Protein AF-A0A561UYY8-F1 (afdb_monomer_lite)

pLDDT: mean 93.19, std 6.14, range [57.53, 98.25]

Radius of gyration: 16.72 Å; chains: 1; bounding box: 38×34×45 Å

Structure (mmCIF, N/CA/C/O backbone):
data_AF-A0A561UYY8-F1
#
_entry.id   AF-A0A561UYY8-F1
#
loop_
_atom_site.group_PDB
_atom_site.id
_atom_site.type_symbol
_atom_site.label_atom_id
_atom_site.label_alt_id
_atom_site.label_comp_id
_atom_site.label_asym_id
_atom_site.label_entity_id
_atom_site.label_seq_id
_atom_site.pdbx_PDB_ins_code
_atom_site.Cartn_x
_atom_site.Cartn_y
_atom_site.Cartn_z
_atom_site.occupancy
_atom_site.B_iso_or_equiv
_atom_site.auth_seq_id
_atom_site.auth_comp_id
_atom_site.auth_asym_id
_atom_site.auth_atom_id
_atom_site.pdbx_PDB_model_num
ATOM 1 N N . MET A 1 1 ? 11.532 -4.549 -14.000 1.00 90.94 1 MET A N 1
ATOM 2 C CA . MET A 1 1 ? 10.609 -3.867 -13.056 1.00 90.94 1 MET A CA 1
ATOM 3 C C . MET A 1 1 ? 10.954 -4.341 -11.653 1.00 90.94 1 MET A C 1
ATOM 5 O O . MET A 1 1 ? 11.489 -5.433 -11.537 1.00 90.94 1 MET A O 1
ATOM 9 N N . PHE A 1 2 ? 10.707 -3.549 -10.613 1.00 95.38 2 PHE A N 1
ATOM 10 C CA . PHE A 1 2 ? 10.975 -3.946 -9.227 1.00 95.38 2 PHE A CA 1
ATOM 11 C C . PHE A 1 2 ? 9.973 -3.307 -8.261 1.00 95.38 2 PHE A C 1
ATOM 13 O O . PHE A 1 2 ? 9.469 -2.215 -8.525 1.00 95.38 2 PHE A O 1
ATOM 20 N N . TRP A 1 3 ? 9.697 -3.962 -7.132 1.00 97.31 3 TRP A N 1
ATOM 21 C CA . TRP A 1 3 ? 8.885 -3.376 -6.062 1.00 97.31 3 TRP A CA 1
ATOM 22 C C . TRP A 1 3 ? 9.676 -2.313 -5.304 1.00 97.31 3 TRP A C 1
ATOM 24 O O . TRP A 1 3 ? 10.812 -2.551 -4.890 1.00 97.31 3 TRP A O 1
ATOM 34 N N . LYS A 1 4 ? 9.068 -1.146 -5.089 1.00 97.75 4 LYS A N 1
ATOM 35 C CA . LYS A 1 4 ? 9.615 -0.131 -4.190 1.00 97.75 4 LYS A CA 1
ATOM 36 C C . LYS A 1 4 ? 9.348 -0.543 -2.739 1.00 97.75 4 LYS A C 1
ATOM 38 O O . LYS A 1 4 ? 8.287 -1.101 -2.457 1.00 97.75 4 LYS A O 1
ATOM 43 N N . PRO A 1 5 ? 10.253 -0.227 -1.799 1.00 97.06 5 PRO A N 1
ATOM 44 C CA . PRO A 1 5 ? 10.124 -0.585 -0.386 1.00 97.06 5 PRO A CA 1
ATOM 45 C C . PRO A 1 5 ? 9.107 0.296 0.367 1.00 97.06 5 PRO A C 1
ATOM 47 O O . PRO A 1 5 ? 9.291 0.603 1.542 1.00 97.06 5 PRO A O 1
ATOM 50 N N . THR A 1 6 ? 8.036 0.719 -0.304 1.00 97.25 6 THR A N 1
ATOM 51 C CA . THR A 1 6 ? 7.011 1.617 0.225 1.00 97.25 6 THR A CA 1
ATOM 52 C C . THR A 1 6 ? 5.642 1.058 -0.111 1.00 97.25 6 THR A C 1
ATOM 54 O O . THR A 1 6 ? 5.382 0.660 -1.250 1.00 97.25 6 THR A O 1
ATOM 57 N N . ILE A 1 7 ? 4.746 1.078 0.869 1.00 97.12 7 ILE A N 1
ATOM 58 C CA . ILE A 1 7 ? 3.340 0.728 0.681 1.00 97.12 7 ILE A CA 1
ATOM 59 C C . ILE A 1 7 ? 2.457 1.817 1.275 1.00 97.12 7 ILE A C 1
ATOM 61 O O . ILE A 1 7 ? 2.845 2.523 2.209 1.00 97.12 7 ILE A O 1
ATOM 65 N N . GLN A 1 8 ? 1.247 1.928 0.748 1.00 96.69 8 GLN A N 1
ATOM 66 C CA . GLN A 1 8 ? 0.180 2.681 1.386 1.00 96.69 8 GLN A CA 1
ATOM 67 C C . GLN A 1 8 ? -0.959 1.722 1.686 1.00 96.69 8 GLN A C 1
ATOM 69 O O . GLN A 1 8 ? -1.348 0.944 0.821 1.00 96.69 8 GLN A O 1
ATOM 74 N N . LEU A 1 9 ? -1.510 1.778 2.888 1.00 94.81 9 LEU A N 1
ATOM 75 C CA . LEU A 1 9 ? -2.726 1.047 3.222 1.00 94.81 9 LEU A CA 1
ATOM 76 C C . LEU A 1 9 ? -3.654 1.924 4.035 1.00 94.81 9 LEU A C 1
ATOM 78 O O . LEU A 1 9 ? -3.216 2.864 4.703 1.00 94.81 9 LEU A O 1
ATOM 82 N N . ASN A 1 10 ? -4.947 1.633 3.966 1.00 93.38 10 ASN A N 1
ATOM 83 C CA . ASN A 1 10 ? -5.872 2.281 4.870 1.00 93.38 10 ASN A CA 1
ATOM 84 C C . ASN A 1 10 ? -5.835 1.567 6.225 1.00 93.38 10 ASN A C 1
ATOM 86 O O . ASN A 1 10 ? -6.049 0.363 6.299 1.00 93.38 10 ASN A O 1
ATOM 90 N N . LEU A 1 11 ? -5.570 2.311 7.290 1.00 93.81 11 LEU A N 1
ATOM 91 C CA . LEU A 1 11 ? -5.692 1.822 8.659 1.00 93.81 11 LEU A CA 1
ATOM 92 C C . LEU A 1 11 ? -6.489 2.837 9.457 1.00 93.81 11 LEU A C 1
ATOM 94 O O . LEU A 1 11 ? -6.307 4.050 9.306 1.00 93.81 11 LEU A O 1
ATOM 98 N N . ASP A 1 12 ? -7.358 2.329 10.314 1.00 94.00 12 ASP A N 1
ATOM 99 C CA . ASP A 1 12 ? -8.058 3.148 11.285 1.00 94.00 12 ASP A CA 1
ATOM 100 C C . ASP A 1 12 ? -7.059 3.593 12.343 1.00 94.00 12 ASP A C 1
ATOM 102 O O . ASP A 1 12 ? -6.340 2.791 12.939 1.00 94.00 12 ASP A O 1
ATOM 106 N N . CYS A 1 13 ? -6.951 4.904 12.521 1.00 92.31 13 CYS A N 1
ATOM 107 C CA . CYS A 1 13 ? -5.858 5.474 13.276 1.00 92.31 13 CYS A CA 1
ATOM 108 C C . CYS A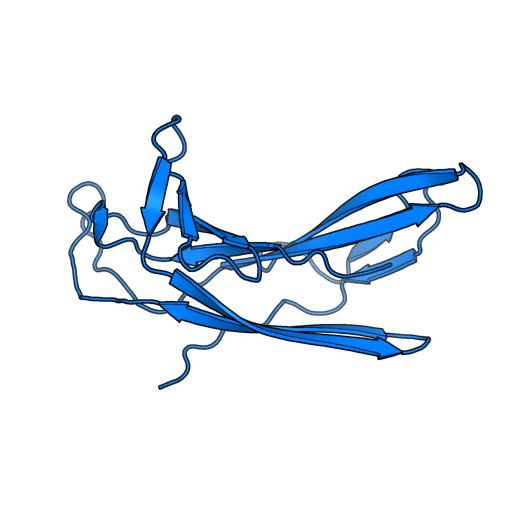 1 13 ? -6.333 5.921 14.651 1.00 92.31 13 CYS A C 1
ATOM 110 O O . CYS A 1 13 ? -6.992 6.953 14.767 1.00 92.31 13 CYS A O 1
ATOM 112 N N . PHE A 1 14 ? -5.937 5.178 15.683 1.00 91.56 14 PHE A N 1
ATOM 113 C CA . PHE A 1 14 ? -6.257 5.504 17.072 1.00 91.56 14 PHE A CA 1
ATOM 114 C C . PHE A 1 14 ? -5.674 6.852 17.517 1.00 91.56 14 PHE A C 1
ATOM 116 O O . PHE A 1 14 ? -6.328 7.592 18.233 1.00 91.56 14 PHE A O 1
ATOM 123 N N . VAL A 1 15 ? -4.484 7.228 17.033 1.00 91.38 15 VAL A N 1
ATOM 124 C CA . VAL A 1 15 ? -3.816 8.484 17.434 1.00 91.38 15 VAL A CA 1
ATOM 125 C C . VAL A 1 15 ? -4.645 9.726 17.091 1.00 91.38 15 VAL A C 1
ATOM 127 O O . VAL A 1 15 ? -4.637 10.688 17.850 1.00 91.38 15 VAL A O 1
ATOM 130 N N . CYS A 1 16 ? -5.357 9.719 15.959 1.00 91.69 16 CYS A N 1
ATOM 131 C CA . CYS A 1 16 ? -6.262 10.814 15.596 1.00 91.69 16 CYS A CA 1
ATOM 132 C C . CYS A 1 16 ? -7.745 10.445 15.714 1.00 91.69 16 CYS A C 1
ATOM 134 O O . CYS A 1 16 ? -8.580 11.261 15.330 1.00 91.69 16 CYS A O 1
ATOM 136 N N . GLU A 1 17 ? -8.050 9.236 16.195 1.00 92.88 17 GLU A N 1
ATOM 137 C CA . GLU A 1 17 ? -9.391 8.649 16.329 1.00 92.88 17 GLU A CA 1
ATOM 138 C C . GLU A 1 17 ? -10.243 8.757 15.053 1.00 92.88 17 GLU A C 1
ATOM 140 O O . GLU A 1 17 ? -11.396 9.203 15.056 1.00 92.88 17 GLU A O 1
ATOM 145 N N . ARG A 1 18 ? -9.663 8.374 13.907 1.00 92.50 18 ARG A N 1
ATOM 146 C CA . ARG A 1 18 ? -10.324 8.481 12.593 1.00 92.50 18 ARG A CA 1
ATOM 147 C C . ARG A 1 18 ? -10.215 7.206 11.784 1.00 92.50 18 ARG A C 1
ATOM 149 O O . ARG A 1 18 ? -9.126 6.646 11.648 1.00 92.50 18 ARG A O 1
ATOM 156 N N . VAL A 1 19 ? -11.328 6.820 11.165 1.00 93.12 19 VAL A N 1
ATOM 157 C CA . VAL A 1 19 ? -11.386 5.640 10.293 1.00 93.12 19 VAL A CA 1
ATOM 158 C C . VAL A 1 19 ? -10.988 5.962 8.850 1.00 93.12 19 VAL A C 1
ATOM 160 O O . VAL A 1 19 ? -11.161 7.086 8.361 1.00 93.12 19 VAL A O 1
ATOM 163 N N . GLY A 1 20 ? -10.477 4.962 8.134 1.00 90.56 20 GLY A N 1
ATOM 164 C CA . GLY A 1 20 ? -10.124 5.041 6.718 1.00 90.56 20 GLY A CA 1
ATOM 165 C C . GLY A 1 20 ? -8.971 6.001 6.421 1.00 90.56 20 GLY A C 1
ATOM 166 O O . GLY A 1 20 ? -8.995 6.685 5.395 1.00 90.56 20 GLY A O 1
ATOM 167 N N . ARG A 1 21 ? -7.981 6.106 7.315 1.00 92.12 21 ARG A N 1
ATOM 168 C CA . ARG A 1 21 ? -6.797 6.947 7.090 1.00 92.12 21 ARG A CA 1
ATOM 169 C C . ARG A 1 21 ? -5.790 6.238 6.204 1.00 92.12 21 ARG A C 1
ATOM 171 O O . ARG A 1 21 ? -5.518 5.059 6.392 1.00 92.12 21 ARG A O 1
ATOM 178 N N . THR A 1 22 ? -5.202 6.966 5.260 1.00 94.31 22 THR A N 1
ATOM 179 C CA . THR A 1 22 ? -4.073 6.449 4.480 1.00 94.31 22 THR A CA 1
ATOM 180 C C . THR A 1 22 ? -2.818 6.506 5.334 1.00 94.31 22 THR A C 1
ATOM 182 O O . THR A 1 22 ? -2.432 7.578 5.793 1.00 94.31 22 THR A O 1
ATOM 185 N N . ASN A 1 23 ? -2.182 5.360 5.529 1.00 95.69 23 ASN A N 1
ATOM 186 C CA . ASN A 1 23 ? -0.901 5.249 6.200 1.00 95.69 23 ASN A CA 1
ATOM 187 C C . ASN A 1 23 ? 0.152 4.908 5.151 1.00 95.69 23 ASN A C 1
ATOM 189 O O . ASN A 1 23 ? -0.002 3.933 4.416 1.00 95.69 23 ASN A O 1
ATOM 193 N N . ALA A 1 24 ? 1.196 5.728 5.069 1.00 96.88 24 ALA A N 1
ATOM 194 C CA . ALA A 1 24 ? 2.373 5.463 4.255 1.00 96.88 24 ALA A CA 1
ATOM 195 C C . ALA A 1 24 ? 3.437 4.788 5.124 1.00 96.88 24 ALA A C 1
ATOM 197 O O . ALA A 1 24 ? 3.766 5.289 6.202 1.00 96.88 24 ALA A O 1
ATOM 198 N N . LEU A 1 25 ? 3.938 3.643 4.666 1.00 97.88 25 LEU A N 1
ATOM 199 C CA . LEU A 1 25 ? 4.949 2.854 5.358 1.00 97.88 25 LEU A CA 1
ATOM 200 C C . LEU A 1 25 ? 6.151 2.664 4.444 1.00 97.88 25 LEU A C 1
ATOM 202 O O . LEU A 1 25 ? 5.994 2.406 3.250 1.00 97.88 25 LEU A O 1
ATOM 206 N N . GLU A 1 26 ? 7.338 2.727 5.032 1.00 98.12 26 GLU A N 1
ATOM 207 C CA . GLU A 1 26 ? 8.611 2.495 4.361 1.00 98.12 26 GLU A CA 1
ATOM 208 C C . GLU A 1 26 ? 9.359 1.358 5.062 1.00 98.12 26 GLU A C 1
ATOM 210 O O . GLU A 1 26 ? 9.343 1.244 6.290 1.00 98.12 26 GLU A O 1
ATOM 215 N N . ARG A 1 27 ? 9.987 0.471 4.287 1.00 97.56 27 ARG A N 1
ATOM 216 C CA . ARG A 1 27 ? 10.733 -0.669 4.827 1.00 97.56 27 ARG A CA 1
ATOM 217 C C . ARG A 1 27 ? 11.906 -0.159 5.662 1.00 97.56 27 ARG A C 1
ATOM 219 O O . ARG A 1 27 ? 12.728 0.603 5.170 1.00 97.56 27 ARG A O 1
ATOM 226 N N . GLY A 1 28 ? 12.008 -0.641 6.898 1.00 97.12 28 GLY A N 1
ATOM 227 C CA . GLY A 1 28 ? 13.046 -0.227 7.846 1.00 97.12 28 GLY A CA 1
ATOM 228 C C . GLY A 1 28 ? 12.666 0.983 8.703 1.00 97.12 28 GLY A C 1
ATOM 229 O O . GLY A 1 28 ? 13.382 1.288 9.650 1.00 97.12 28 GLY A O 1
ATOM 230 N N . ALA A 1 29 ? 11.535 1.642 8.433 1.00 97.44 29 ALA A N 1
ATOM 231 C CA . ALA A 1 29 ? 10.986 2.632 9.350 1.00 97.44 29 ALA A CA 1
ATOM 232 C C . ALA A 1 29 ? 10.226 1.944 10.497 1.00 97.44 29 ALA A C 1
ATOM 234 O O . ALA A 1 29 ? 9.407 1.054 10.270 1.00 97.44 29 ALA A O 1
ATOM 235 N N . GLU A 1 30 ? 10.435 2.412 11.729 1.00 96.38 30 GLU A N 1
ATOM 236 C CA . GLU A 1 30 ? 9.745 1.896 12.928 1.00 96.38 30 GLU A CA 1
ATOM 237 C C . GLU A 1 30 ? 8.306 2.416 13.087 1.00 96.38 30 GLU A C 1
ATOM 239 O O . GLU A 1 30 ? 7.595 2.037 14.015 1.00 96.38 30 GLU A O 1
ATOM 244 N N . ARG A 1 31 ? 7.871 3.325 12.209 1.00 96.19 31 ARG A N 1
ATOM 245 C CA . ARG A 1 31 ? 6.567 3.990 12.285 1.00 96.19 31 ARG A CA 1
ATOM 246 C C . ARG A 1 31 ? 6.068 4.407 10.910 1.00 96.19 31 ARG A C 1
ATOM 248 O O . ARG A 1 31 ? 6.859 4.728 10.023 1.00 96.19 31 ARG A O 1
ATOM 255 N N . ALA A 1 32 ? 4.753 4.477 10.775 1.00 96.81 32 ALA A N 1
ATOM 256 C CA . ALA A 1 32 ? 4.069 4.938 9.582 1.00 96.81 32 ALA A CA 1
ATOM 257 C C . ALA A 1 32 ? 3.784 6.437 9.671 1.00 96.81 32 ALA A C 1
ATOM 259 O O . ALA A 1 32 ? 3.779 7.025 10.757 1.00 96.81 32 ALA A O 1
ATOM 260 N N . ILE A 1 33 ? 3.470 7.043 8.528 1.00 96.31 33 ILE A N 1
ATOM 261 C CA . ILE A 1 33 ? 2.906 8.392 8.458 1.00 96.31 33 ILE A CA 1
ATOM 262 C C . ILE A 1 33 ? 1.421 8.268 8.131 1.00 96.31 33 ILE A C 1
ATOM 264 O O . ILE A 1 33 ? 1.053 7.839 7.035 1.00 96.31 33 ILE A O 1
ATOM 268 N N . CYS A 1 34 ? 0.568 8.667 9.071 1.00 94.94 34 CYS A N 1
ATOM 269 C CA . CYS A 1 34 ? -0.865 8.806 8.851 1.00 94.94 34 CYS A CA 1
ATOM 270 C C . CYS A 1 34 ? -1.143 10.137 8.143 1.00 94.94 34 CYS A C 1
ATOM 272 O O . CYS A 1 34 ? -0.742 11.202 8.617 1.00 94.94 34 CYS A O 1
ATOM 274 N N . TRP A 1 35 ? -1.845 10.077 7.013 1.00 88.06 35 TRP A N 1
ATOM 275 C CA . TRP A 1 35 ? -2.257 11.241 6.236 1.00 88.06 35 TRP A CA 1
ATOM 276 C C . TRP A 1 35 ? -3.724 11.579 6.484 1.00 88.06 35 TRP A C 1
ATOM 278 O O . TRP A 1 35 ? -4.623 10.767 6.239 1.00 88.06 35 TRP A O 1
ATOM 288 N N . SER A 1 36 ? -3.986 12.825 6.889 1.00 71.19 36 SER A N 1
ATOM 289 C CA . SER A 1 36 ? -5.343 13.330 7.099 1.00 71.19 36 SER A CA 1
ATOM 290 C C . SER A 1 36 ? -5.879 14.203 5.947 1.00 71.19 36 SER A C 1
ATOM 292 O O . SER A 1 36 ? -6.835 14.948 6.121 1.00 71.19 36 SER A O 1
ATOM 294 N N . GLY A 1 37 ? -5.320 14.114 4.738 1.00 62.19 37 GLY A N 1
ATOM 295 C CA . GLY A 1 37 ? -5.856 14.770 3.532 1.00 62.19 37 GLY A CA 1
ATOM 296 C C . GLY A 1 37 ? -5.789 16.308 3.490 1.00 62.19 37 GLY A C 1
ATOM 297 O O . GLY A 1 37 ? -6.137 16.875 2.459 1.00 62.19 37 GLY A O 1
ATOM 298 N N . ARG A 1 38 ? -5.347 16.999 4.554 1.00 57.53 38 ARG A N 1
ATOM 299 C CA . ARG A 1 38 ? -5.226 18.475 4.601 1.00 57.53 38 ARG A CA 1
ATOM 300 C C . ARG A 1 38 ? -3.914 18.977 5.230 1.00 57.53 38 ARG A C 1
ATOM 302 O O . ARG A 1 38 ? -3.928 19.943 5.975 1.00 57.53 38 ARG A O 1
ATOM 309 N N . ASN A 1 39 ? -2.784 18.343 4.917 1.00 61.75 39 ASN A N 1
ATOM 310 C CA . ASN A 1 39 ? -1.428 18.667 5.416 1.00 61.75 39 ASN A CA 1
ATOM 311 C C . ASN A 1 39 ? -1.133 18.341 6.887 1.00 61.75 39 ASN A C 1
ATOM 313 O O . ASN A 1 39 ? 0.022 18.410 7.294 1.00 61.75 39 ASN A O 1
ATOM 317 N N . GLU A 1 40 ? -2.116 17.920 7.674 1.00 73.81 40 GLU A N 1
ATOM 318 C CA . GLU A 1 40 ? -1.843 17.323 8.979 1.00 73.81 40 GLU A CA 1
ATOM 319 C C . GLU A 1 40 ? -1.343 15.884 8.780 1.00 73.81 40 GLU A C 1
ATOM 321 O O . GLU A 1 40 ? -2.057 14.997 8.295 1.00 73.81 40 GLU A O 1
ATOM 326 N N . GLN A 1 41 ? -0.081 15.678 9.138 1.00 89.06 41 GLN A N 1
ATOM 327 C CA . GLN A 1 41 ? 0.565 14.377 9.199 1.00 89.06 41 GLN A CA 1
ATOM 328 C C . GLN A 1 41 ? 0.994 14.126 10.633 1.00 89.06 41 GLN A C 1
ATOM 330 O O . GLN A 1 41 ? 1.464 15.030 11.324 1.00 89.06 41 GLN A O 1
ATOM 335 N N . HIS A 1 42 ? 0.856 12.887 11.073 1.00 92.81 42 HIS A N 1
ATOM 336 C CA . HIS A 1 42 ? 1.417 12.460 12.340 1.00 92.81 42 HIS A CA 1
ATOM 337 C C . HIS A 1 42 ? 1.897 11.019 12.222 1.00 92.81 42 HIS A C 1
ATOM 339 O O . HIS A 1 42 ? 1.494 10.270 11.325 1.00 92.81 42 HIS A O 1
ATOM 345 N N . PHE A 1 43 ? 2.769 10.624 13.140 1.00 95.31 43 PHE A N 1
ATOM 346 C CA . PHE A 1 43 ? 3.220 9.246 13.194 1.00 95.31 43 PHE A CA 1
ATOM 347 C C . PHE A 1 43 ? 2.100 8.328 13.683 1.00 95.31 43 PHE A C 1
ATOM 349 O O . PHE A 1 43 ? 1.314 8.696 14.559 1.00 95.31 43 PHE A O 1
ATOM 356 N N . ALA A 1 44 ? 2.042 7.133 13.107 1.00 94.56 44 ALA A N 1
ATOM 357 C CA . ALA A 1 44 ? 1.182 6.048 13.547 1.00 94.56 44 ALA A CA 1
ATOM 358 C C . ALA A 1 44 ? 2.035 4.818 13.873 1.00 94.56 44 ALA A C 1
ATOM 360 O O . ALA A 1 44 ? 3.057 4.564 13.228 1.00 94.56 44 ALA A O 1
ATOM 361 N N . ALA A 1 45 ? 1.608 4.066 14.887 1.00 94.94 45 ALA A N 1
ATOM 362 C CA . ALA A 1 45 ? 2.272 2.853 15.352 1.00 94.94 45 ALA A CA 1
ATOM 363 C C . ALA A 1 45 ? 1.989 1.683 14.397 1.00 94.94 45 ALA A C 1
ATOM 365 O O . ALA A 1 45 ? 1.227 0.775 14.716 1.00 94.94 45 ALA A O 1
ATOM 366 N N . ALA A 1 46 ? 2.568 1.751 13.201 1.00 96.19 46 ALA A N 1
ATOM 367 C CA . ALA A 1 46 ? 2.534 0.708 12.188 1.00 96.19 46 ALA A CA 1
ATOM 368 C C . ALA A 1 46 ? 3.882 0.657 11.462 1.00 96.19 46 ALA A C 1
ATOM 370 O O . ALA A 1 46 ? 4.491 1.698 11.222 1.00 96.19 46 ALA A O 1
ATOM 371 N N . ARG A 1 47 ? 4.350 -0.532 11.092 1.00 97.75 47 ARG A N 1
ATOM 372 C CA . ARG A 1 47 ? 5.624 -0.733 10.393 1.00 97.75 47 ARG A CA 1
ATOM 373 C C . ARG A 1 47 ? 5.584 -1.966 9.503 1.00 97.75 47 ARG A C 1
ATOM 375 O O . ARG A 1 47 ? 4.789 -2.880 9.712 1.00 97.75 47 ARG A O 1
ATOM 382 N N . ILE A 1 48 ? 6.468 -2.009 8.511 1.00 98.25 48 ILE A N 1
ATOM 383 C CA . ILE A 1 48 ? 6.657 -3.204 7.685 1.00 98.25 48 ILE A CA 1
ATOM 384 C C . ILE A 1 48 ? 7.524 -4.190 8.473 1.00 98.25 48 ILE A C 1
ATOM 386 O O . ILE A 1 48 ? 8.724 -3.974 8.621 1.00 98.25 48 ILE A O 1
ATOM 390 N N . ALA A 1 49 ? 6.921 -5.274 8.958 1.00 97.69 49 ALA A N 1
ATOM 391 C CA . ALA A 1 49 ? 7.611 -6.340 9.683 1.00 97.69 49 ALA A CA 1
ATOM 392 C C . ALA A 1 49 ? 8.282 -7.351 8.741 1.00 97.69 49 ALA A C 1
ATOM 394 O O . ALA A 1 49 ? 9.325 -7.911 9.068 1.00 97.69 49 ALA A O 1
ATOM 395 N N . ALA A 1 50 ? 7.707 -7.571 7.554 1.00 97.69 50 ALA A N 1
ATOM 396 C CA . ALA A 1 50 ? 8.314 -8.394 6.510 1.00 97.69 50 ALA A CA 1
ATOM 397 C C . ALA A 1 50 ? 8.013 -7.835 5.115 1.00 97.69 50 ALA A C 1
ATOM 399 O O . ALA A 1 50 ? 6.922 -7.319 4.851 1.00 97.69 50 ALA A O 1
ATOM 400 N N . PHE A 1 51 ? 8.985 -7.959 4.213 1.00 97.69 51 PHE A N 1
ATOM 401 C CA . PHE A 1 51 ? 8.893 -7.510 2.827 1.00 97.69 51 PHE A CA 1
ATOM 402 C C . PHE A 1 51 ? 9.616 -8.515 1.931 1.00 97.69 51 PHE A C 1
ATOM 404 O O . PHE A 1 51 ? 10.843 -8.496 1.835 1.00 97.69 51 PHE A O 1
ATOM 411 N N . ASP A 1 52 ? 8.842 -9.410 1.330 1.00 97.69 52 ASP A N 1
ATOM 412 C CA . ASP A 1 52 ? 9.322 -10.546 0.554 1.00 97.69 52 ASP A CA 1
ATOM 413 C C . ASP A 1 52 ? 8.967 -10.366 -0.924 1.00 97.69 52 ASP A C 1
ATOM 415 O O . ASP A 1 52 ? 7.801 -10.176 -1.281 1.00 97.69 52 ASP A O 1
ATOM 419 N N . VAL A 1 53 ? 9.989 -10.382 -1.777 1.00 97.25 53 VAL A N 1
ATOM 420 C CA . VAL A 1 53 ? 9.861 -10.153 -3.218 1.00 97.25 53 VAL A CA 1
ATOM 421 C C . VAL A 1 53 ? 10.262 -11.417 -3.952 1.00 97.25 53 VAL A C 1
ATOM 423 O O . VAL A 1 53 ? 11.379 -11.904 -3.805 1.00 97.25 53 VAL A O 1
ATOM 426 N N . THR A 1 54 ? 9.369 -11.899 -4.808 1.00 96.19 54 THR A N 1
ATOM 427 C CA . THR A 1 54 ? 9.658 -12.982 -5.747 1.00 96.19 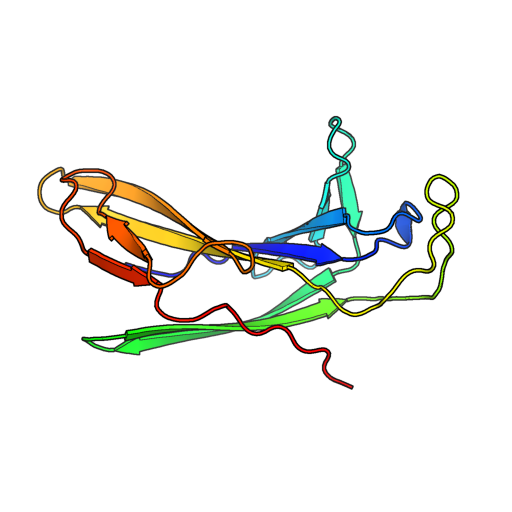54 THR A CA 1
ATOM 428 C C . THR A 1 54 ? 9.782 -12.397 -7.147 1.00 96.19 54 THR A C 1
ATOM 430 O O . THR A 1 54 ? 8.846 -11.759 -7.632 1.00 96.19 54 THR A O 1
ATOM 433 N N . SER A 1 55 ? 10.932 -12.613 -7.788 1.00 94.69 55 SER A N 1
ATOM 434 C CA . SER A 1 55 ? 11.196 -12.220 -9.174 1.00 94.69 55 SER A CA 1
ATOM 435 C C . SER A 1 55 ? 11.543 -13.464 -9.986 1.00 94.69 55 SER A C 1
ATOM 437 O O . SER A 1 55 ? 12.525 -14.140 -9.688 1.00 94.69 55 SER A O 1
ATOM 439 N N . GLN A 1 56 ? 10.723 -13.756 -10.987 1.00 92.62 56 GLN A N 1
ATOM 440 C CA . GLN A 1 56 ? 10.889 -14.807 -11.991 1.00 92.62 56 GLN A CA 1
ATOM 441 C C . GLN A 1 56 ? 10.771 -14.167 -13.381 1.00 92.62 56 GLN A C 1
ATOM 443 O O . GLN A 1 56 ? 10.366 -13.007 -13.489 1.00 92.62 56 GLN A O 1
ATOM 448 N N . ASP A 1 57 ? 11.116 -14.903 -14.435 1.00 87.56 57 ASP A N 1
ATOM 449 C CA . ASP A 1 57 ? 11.144 -14.370 -15.806 1.00 87.56 57 ASP A CA 1
ATOM 450 C C . ASP A 1 57 ? 9.773 -13.850 -16.279 1.00 87.56 57 ASP A C 1
ATOM 452 O O . ASP A 1 57 ? 9.701 -12.876 -17.025 1.00 87.56 57 ASP A O 1
ATOM 456 N N . ASP A 1 58 ? 8.682 -14.455 -15.806 1.00 88.75 58 ASP A N 1
ATOM 457 C CA . ASP A 1 58 ? 7.296 -14.141 -16.170 1.00 88.75 58 ASP A CA 1
ATOM 458 C C . ASP A 1 58 ? 6.489 -13.486 -15.034 1.00 88.75 58 ASP A C 1
ATOM 460 O O . ASP A 1 58 ? 5.335 -13.093 -15.229 1.00 88.75 58 ASP A O 1
ATOM 464 N N . ARG A 1 59 ? 7.074 -13.356 -13.835 1.00 91.50 59 ARG A N 1
ATOM 465 C CA . ARG A 1 59 ? 6.339 -12.957 -12.632 1.00 91.50 59 ARG A CA 1
ATOM 466 C C . ARG A 1 59 ? 7.158 -12.086 -11.692 1.00 91.50 59 ARG A C 1
ATOM 468 O O . ARG A 1 59 ? 8.238 -12.450 -11.238 1.00 91.50 59 ARG A O 1
ATOM 475 N N . LEU A 1 60 ? 6.542 -10.987 -11.266 1.00 94.88 60 LEU A N 1
ATOM 476 C CA . LEU A 1 60 ? 7.011 -10.161 -10.159 1.00 94.88 60 LEU A CA 1
ATOM 477 C C . LEU A 1 60 ? 5.923 -10.095 -9.078 1.00 94.88 60 LEU A C 1
ATOM 479 O O . LEU A 1 60 ? 4.832 -9.586 -9.319 1.00 94.88 60 LEU A O 1
ATOM 483 N N . ALA A 1 61 ? 6.213 -10.598 -7.878 1.00 95.44 61 ALA A N 1
ATOM 484 C CA . ALA A 1 61 ? 5.258 -10.673 -6.771 1.00 95.44 61 ALA A CA 1
ATOM 485 C C . ALA A 1 61 ? 5.830 -10.083 -5.476 1.00 95.44 61 ALA A C 1
ATOM 487 O O . ALA A 1 61 ? 7.040 -10.107 -5.251 1.00 95.44 61 ALA A O 1
ATOM 488 N N . LEU A 1 62 ? 4.944 -9.541 -4.638 1.00 96.50 62 LEU A N 1
ATOM 489 C CA . LEU A 1 62 ? 5.264 -8.981 -3.327 1.00 96.50 62 LEU A CA 1
ATOM 490 C C . LEU A 1 62 ? 4.341 -9.588 -2.276 1.00 96.50 62 LEU A C 1
ATOM 492 O O . LEU A 1 62 ? 3.118 -9.545 -2.412 1.00 96.50 62 LEU A O 1
ATOM 496 N N . ARG A 1 63 ? 4.935 -10.077 -1.190 1.00 96.81 63 ARG A N 1
ATOM 497 C CA . ARG A 1 63 ? 4.242 -10.381 0.057 1.00 96.81 63 ARG A CA 1
ATOM 498 C C . ARG A 1 63 ? 4.812 -9.500 1.158 1.00 96.81 63 ARG A C 1
ATOM 500 O O . ARG A 1 63 ? 6.015 -9.468 1.387 1.00 96.81 63 ARG A O 1
ATOM 507 N N . THR A 1 64 ? 3.943 -8.791 1.866 1.00 96.94 64 THR A N 1
ATOM 508 C CA . THR A 1 64 ? 4.353 -7.933 2.979 1.00 96.94 64 THR A CA 1
ATOM 509 C C . THR A 1 64 ? 3.523 -8.223 4.220 1.00 96.94 64 THR A C 1
ATOM 511 O O . THR A 1 64 ? 2.347 -8.575 4.120 1.00 96.94 64 THR A O 1
ATOM 514 N N . VAL A 1 65 ? 4.160 -8.121 5.386 1.00 97.38 65 VAL A N 1
ATOM 515 C CA . VAL A 1 65 ? 3.507 -8.182 6.695 1.00 97.38 65 VAL A CA 1
ATOM 516 C C . VAL A 1 65 ? 3.654 -6.813 7.333 1.00 97.38 65 VAL A C 1
ATOM 518 O O . VAL A 1 65 ? 4.768 -6.302 7.458 1.00 97.38 65 VAL A O 1
ATOM 521 N N . VAL A 1 66 ? 2.524 -6.237 7.727 1.00 97.25 66 VAL A N 1
ATOM 522 C CA . VAL A 1 66 ? 2.462 -4.983 8.473 1.00 97.25 66 VAL A CA 1
ATOM 523 C C . VAL A 1 66 ? 2.118 -5.320 9.911 1.00 97.25 66 VAL A C 1
ATOM 525 O O . VAL A 1 66 ? 1.106 -5.967 10.166 1.00 97.25 66 VAL A O 1
ATOM 528 N N . ASP A 1 67 ? 2.976 -4.886 10.821 1.00 96.88 67 ASP A N 1
ATOM 529 C CA . ASP A 1 67 ? 2.738 -4.922 12.258 1.00 96.88 67 ASP A CA 1
ATOM 530 C C . ASP A 1 67 ? 2.214 -3.552 12.681 1.00 96.88 67 ASP A C 1
ATOM 532 O O . ASP A 1 67 ? 2.739 -2.527 12.236 1.00 96.88 67 ASP A O 1
ATOM 536 N N . PHE A 1 68 ? 1.152 -3.518 13.477 1.00 95.12 68 PHE A N 1
ATOM 537 C CA . PHE A 1 68 ? 0.551 -2.274 13.930 1.00 95.12 68 PHE A CA 1
ATOM 538 C C . PHE A 1 68 ? -0.162 -2.452 15.263 1.00 95.12 68 PHE A C 1
ATOM 540 O O . PHE A 1 68 ? -0.750 -3.492 15.551 1.00 95.12 68 PHE A O 1
ATOM 547 N N . TRP A 1 69 ? -0.138 -1.394 16.066 1.00 93.38 69 TRP A N 1
ATOM 548 C CA . TRP A 1 69 ? -0.922 -1.331 17.287 1.00 93.38 69 TRP A CA 1
ATOM 549 C C . TRP A 1 69 ? -2.345 -0.870 16.970 1.00 93.38 69 TRP A C 1
ATOM 551 O O . TRP A 1 69 ? -2.550 0.076 16.203 1.00 93.38 69 TRP A O 1
ATOM 561 N N . TRP A 1 70 ? -3.329 -1.514 17.592 1.00 91.44 70 TRP A N 1
ATOM 562 C CA . TRP A 1 70 ? -4.739 -1.198 17.407 1.00 91.44 70 TRP A CA 1
ATOM 563 C C . TRP A 1 70 ? -5.511 -1.288 18.723 1.00 91.44 70 TRP A C 1
ATOM 565 O O . TRP A 1 70 ? -5.263 -2.170 19.544 1.00 91.44 70 TRP A O 1
ATOM 575 N N . ALA A 1 71 ? -6.486 -0.394 18.880 1.00 94.19 71 ALA A N 1
ATOM 576 C CA . ALA A 1 71 ? -7.501 -0.437 19.923 1.00 94.19 71 ALA A CA 1
ATOM 577 C C . ALA A 1 71 ? -8.845 0.049 19.358 1.00 94.19 71 ALA A C 1
ATOM 579 O O . ALA A 1 71 ? -8.850 0.872 18.434 1.00 94.19 71 ALA A O 1
ATOM 580 N N . PRO A 1 72 ? -9.981 -0.421 19.905 1.00 95.44 72 PRO A N 1
ATOM 581 C CA . PRO A 1 72 ? -11.294 0.036 19.474 1.00 95.44 72 PRO A CA 1
ATOM 582 C C . PRO A 1 72 ? -11.498 1.519 19.810 1.00 95.44 72 PRO A C 1
ATOM 584 O O . PRO A 1 72 ? -11.180 1.973 20.907 1.00 95.44 72 PRO A O 1
ATOM 587 N N . PHE A 1 73 ? -12.073 2.267 18.869 1.00 95.75 73 PH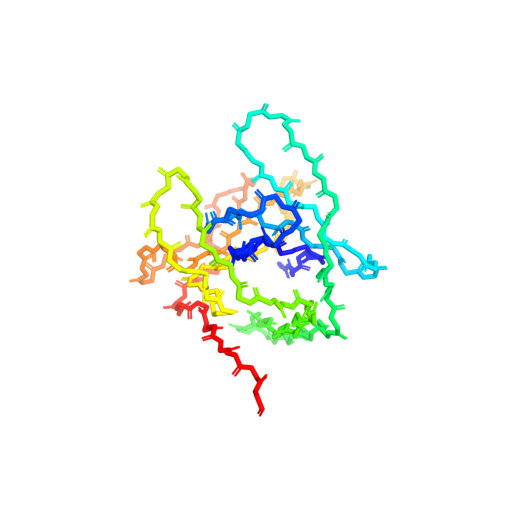E A N 1
ATOM 588 C CA . PHE A 1 73 ? -12.526 3.646 19.054 1.00 95.75 73 PHE A CA 1
ATOM 589 C C . PHE A 1 73 ? -13.713 3.932 18.126 1.00 95.75 73 PHE A C 1
ATOM 591 O O . PHE A 1 73 ? -13.969 3.183 17.180 1.00 95.75 73 PHE A O 1
ATOM 598 N N . LYS A 1 74 ? -14.424 5.035 18.376 1.00 96.38 74 LYS A N 1
ATOM 599 C CA . LYS A 1 74 ? -15.514 5.513 17.519 1.00 96.38 74 LYS A CA 1
ATOM 600 C C . LYS A 1 74 ? -15.110 6.818 16.847 1.00 96.38 74 LYS A C 1
ATOM 602 O O . LYS A 1 74 ? -14.778 7.781 17.532 1.00 96.38 74 LYS A O 1
ATOM 607 N N . ASP A 1 75 ? -15.160 6.881 15.516 1.00 94.62 75 ASP A N 1
ATOM 608 C CA . ASP A 1 75 ? -14.849 8.117 14.789 1.00 94.62 75 ASP A CA 1
ATOM 609 C C . ASP A 1 75 ? -15.933 9.162 15.057 1.00 94.62 75 ASP A C 1
ATOM 611 O O . ASP A 1 75 ? -17.028 9.102 14.495 1.00 94.62 75 ASP A O 1
ATOM 615 N N . ALA A 1 76 ? -15.610 10.165 15.872 1.00 89.69 76 ALA A N 1
ATOM 616 C CA . ALA A 1 76 ? -16.569 11.170 16.315 1.00 89.69 76 ALA A CA 1
ATOM 617 C C . ALA A 1 76 ? -17.211 11.992 15.180 1.00 89.69 76 ALA A C 1
ATOM 619 O O . ALA A 1 76 ? -18.308 12.506 15.377 1.00 89.69 76 ALA A O 1
ATOM 620 N N . LYS A 1 77 ? -16.586 12.129 13.991 1.00 89.25 77 LYS A N 1
ATOM 621 C CA . LYS A 1 77 ? -17.234 12.865 12.874 1.00 89.25 77 LYS A CA 1
ATOM 622 C C . LYS A 1 77 ? -17.987 11.979 11.897 1.00 89.25 77 LYS A C 1
ATOM 624 O O . LYS A 1 77 ? -18.780 12.514 11.131 1.00 89.25 77 LYS A O 1
ATOM 629 N N . ARG A 1 78 ? -17.736 10.669 11.880 1.00 90.06 78 ARG A N 1
ATOM 630 C CA . ARG A 1 78 ? -18.466 9.728 11.011 1.00 90.06 78 ARG A CA 1
ATOM 631 C C . ARG A 1 78 ? -19.482 8.875 11.766 1.00 90.06 78 ARG A C 1
ATOM 633 O O . ARG A 1 78 ? -20.384 8.342 11.137 1.00 90.06 78 ARG A O 1
ATOM 640 N N . GLY A 1 79 ? -19.347 8.750 13.084 1.00 93.50 79 GLY A N 1
ATOM 641 C CA . GLY A 1 79 ? -20.175 7.878 13.915 1.00 93.50 79 GLY A CA 1
ATOM 642 C C . GLY A 1 79 ? -19.932 6.385 13.677 1.00 93.50 79 GLY A C 1
ATOM 643 O O . GLY A 1 79 ? -20.794 5.587 14.028 1.00 93.50 79 GLY A O 1
ATOM 644 N N . VAL A 1 80 ? -18.794 6.020 13.078 1.00 95.31 80 VAL A N 1
ATOM 645 C CA . VAL A 1 80 ? -18.446 4.649 12.673 1.00 95.31 80 VAL A CA 1
ATOM 646 C C . VAL A 1 80 ? -17.428 4.061 13.647 1.00 95.31 80 VAL A C 1
ATOM 648 O O . VAL A 1 80 ? -16.506 4.765 14.067 1.00 95.31 80 VAL A O 1
ATOM 651 N N . ASP A 1 81 ? -17.592 2.783 13.982 1.00 96.38 81 ASP A N 1
ATOM 652 C CA . ASP A 1 81 ? -16.653 2.041 14.823 1.00 96.38 81 ASP A CA 1
ATOM 653 C C . ASP A 1 81 ? -15.405 1.638 14.030 1.00 96.38 81 ASP A C 1
ATOM 655 O O . ASP A 1 81 ? -15.486 1.256 12.859 1.00 96.38 81 ASP A O 1
ATOM 659 N N . ALA A 1 82 ? -14.243 1.734 14.671 1.00 95.25 82 ALA A N 1
ATOM 660 C CA . ALA A 1 82 ? -12.976 1.364 14.062 1.00 95.25 82 ALA A CA 1
ATOM 661 C C . ALA A 1 82 ? -12.842 -0.152 13.861 1.00 95.25 82 ALA A C 1
ATOM 663 O O . ALA A 1 82 ? -13.296 -0.953 14.679 1.00 95.25 82 ALA A O 1
ATOM 664 N N . THR A 1 83 ? -12.134 -0.541 12.804 1.00 94.75 83 THR A N 1
ATOM 665 C CA . THR A 1 83 ? -11.795 -1.925 12.463 1.00 94.75 83 THR A CA 1
ATOM 666 C C . THR A 1 83 ? -10.279 -2.100 12.322 1.00 94.75 83 THR A C 1
ATOM 668 O O . THR A 1 83 ? -9.599 -1.206 11.811 1.00 94.75 83 THR A O 1
ATOM 671 N N . PRO A 1 84 ? -9.708 -3.242 12.751 1.00 92.50 84 PRO A N 1
ATOM 672 C CA . PRO A 1 84 ? -8.298 -3.544 12.511 1.00 92.50 84 PRO A CA 1
ATOM 673 C C . PRO A 1 84 ? -8.033 -3.973 11.059 1.00 92.50 84 PRO A C 1
ATOM 675 O O . PRO A 1 84 ? -6.885 -4.003 10.621 1.00 92.50 84 PRO A O 1
ATOM 678 N N . LEU A 1 85 ? -9.070 -4.333 10.293 1.00 92.44 85 LEU A N 1
ATOM 679 C CA . LEU A 1 85 ? -8.907 -4.823 8.929 1.00 92.44 85 LEU A CA 1
ATOM 680 C C . LEU A 1 85 ? -8.851 -3.665 7.927 1.00 92.44 85 LEU A C 1
ATOM 682 O O . LEU A 1 85 ? -9.847 -2.989 7.670 1.00 92.44 85 LEU A O 1
ATOM 686 N N . SER A 1 86 ? -7.692 -3.510 7.292 1.00 88.25 86 SER A N 1
ATOM 687 C CA . SER A 1 86 ? -7.541 -2.701 6.083 1.00 88.25 86 SER A CA 1
ATOM 688 C C . SER A 1 86 ? -8.365 -3.292 4.932 1.00 88.25 86 SER A C 1
ATOM 690 O O . SER A 1 86 ? -8.387 -4.505 4.729 1.00 88.25 86 SER A O 1
ATOM 692 N N . ASN A 1 87 ? -9.025 -2.436 4.153 1.00 88.94 87 ASN A N 1
ATOM 693 C CA . ASN A 1 87 ? -9.793 -2.836 2.969 1.00 88.94 87 ASN A CA 1
ATOM 694 C C . ASN A 1 87 ? -9.144 -2.376 1.653 1.00 88.94 87 ASN A C 1
ATOM 696 O O . ASN A 1 87 ? -9.669 -2.661 0.577 1.00 88.94 87 ASN A O 1
ATOM 700 N N . TRP A 1 88 ? -8.013 -1.672 1.730 1.00 93.19 88 TRP A N 1
ATOM 701 C CA . TRP A 1 88 ? -7.280 -1.166 0.586 1.00 93.19 88 TRP A CA 1
ATOM 702 C C . TRP A 1 88 ? -5.776 -1.067 0.845 1.00 93.19 88 TRP A C 1
ATOM 704 O O . TRP A 1 88 ? -5.323 -0.543 1.862 1.00 93.19 88 TRP A O 1
ATOM 714 N N . VAL A 1 89 ? -5.005 -1.493 -0.155 1.00 96.00 89 VAL A N 1
ATOM 715 C CA . VAL A 1 89 ? -3.556 -1.306 -0.240 1.00 96.00 89 VAL A CA 1
ATOM 716 C C . VAL A 1 89 ? -3.176 -0.773 -1.620 1.00 96.00 89 VAL A C 1
ATOM 718 O O . VAL A 1 89 ? -3.822 -1.107 -2.623 1.00 96.00 89 VAL A O 1
ATOM 721 N N . ARG A 1 90 ? -2.108 0.023 -1.659 1.00 96.62 90 ARG A N 1
ATOM 722 C CA . ARG A 1 90 ? -1.344 0.427 -2.838 1.00 96.62 90 ARG A CA 1
ATOM 723 C C . ARG A 1 90 ? 0.115 0.018 -2.664 1.00 96.62 90 ARG A C 1
ATOM 725 O O . ARG A 1 90 ? 0.759 0.354 -1.670 1.00 96.62 90 ARG A O 1
ATOM 732 N N . LEU A 1 91 ? 0.623 -0.695 -3.660 1.00 96.56 91 LEU A N 1
ATOM 733 C CA . LEU A 1 91 ? 1.985 -1.205 -3.735 1.00 96.56 91 LEU A CA 1
ATOM 734 C C . LEU A 1 91 ? 2.712 -0.452 -4.845 1.00 96.56 91 LEU A C 1
ATOM 736 O O . LEU A 1 91 ? 2.222 -0.394 -5.974 1.00 96.56 91 LEU A O 1
ATOM 740 N N . HIS A 1 92 ? 3.859 0.138 -4.527 1.00 97.31 92 HIS A N 1
ATOM 741 C CA . HIS A 1 92 ? 4.615 0.959 -5.467 1.00 97.31 92 HIS A CA 1
ATOM 742 C C . HIS A 1 92 ? 5.675 0.131 -6.192 1.00 97.31 92 HIS A C 1
ATOM 744 O O . HIS A 1 92 ? 6.330 -0.712 -5.584 1.00 97.31 92 HIS A O 1
ATOM 750 N N . TYR A 1 93 ? 5.889 0.397 -7.476 1.00 96.38 93 TYR A N 1
ATOM 751 C CA . TYR A 1 93 ? 6.932 -0.243 -8.276 1.00 96.38 93 TYR A CA 1
ATOM 752 C C . TYR A 1 93 ? 7.733 0.789 -9.071 1.00 96.38 93 TYR A C 1
ATOM 754 O O . TYR A 1 93 ? 7.267 1.898 -9.338 1.00 96.38 93 TYR A O 1
ATOM 762 N N . GLY A 1 94 ? 8.946 0.401 -9.456 1.00 96.25 94 GLY A N 1
ATOM 763 C CA . GLY A 1 94 ? 9.817 1.132 -10.366 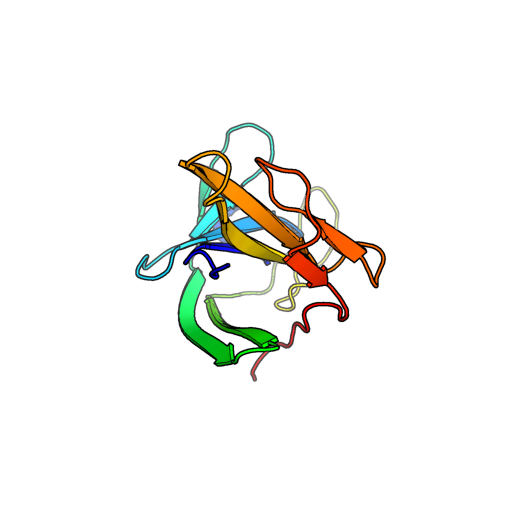1.00 96.25 94 GLY A CA 1
ATOM 764 C C . GLY A 1 94 ? 10.101 0.342 -11.645 1.00 96.25 94 GLY A C 1
ATOM 765 O O . GLY A 1 94 ? 10.100 -0.895 -11.671 1.00 96.25 94 GLY A O 1
ATOM 766 N N . ASN A 1 95 ? 10.362 1.065 -12.727 1.00 95.12 95 ASN A N 1
ATOM 767 C CA . ASN A 1 95 ? 10.799 0.513 -14.003 1.00 95.12 95 ASN A CA 1
ATOM 768 C C . ASN A 1 95 ? 11.868 1.417 -14.627 1.00 95.12 95 ASN A C 1
ATOM 770 O O . ASN A 1 95 ? 11.639 2.614 -14.784 1.00 95.12 95 ASN A O 1
ATOM 774 N N . TYR A 1 96 ? 13.001 0.827 -15.006 1.00 95.50 96 TYR A N 1
ATOM 775 C CA . TYR A 1 96 ? 14.012 1.479 -15.834 1.00 95.50 96 TYR A CA 1
ATOM 776 C C . TYR A 1 96 ? 13.776 1.131 -17.307 1.00 95.50 96 TYR A C 1
ATOM 778 O O . TYR A 1 96 ? 13.612 -0.044 -17.649 1.00 95.50 96 TYR A O 1
ATOM 786 N N . CYS A 1 97 ? 13.749 2.151 -18.161 1.00 95.06 97 CYS A N 1
ATOM 787 C CA . CYS A 1 97 ? 13.588 2.037 -19.602 1.00 95.06 97 CYS A CA 1
ATOM 788 C C . CYS A 1 97 ? 14.962 2.082 -20.284 1.00 95.06 97 CYS A C 1
ATOM 790 O O . CYS A 1 97 ? 15.570 3.150 -20.300 1.00 95.06 97 CYS A O 1
ATOM 792 N N . PRO A 1 98 ? 15.438 0.996 -20.916 1.00 93.31 98 PRO A N 1
ATOM 793 C CA . PRO A 1 98 ? 16.719 1.024 -21.620 1.00 93.31 98 PRO A CA 1
ATOM 794 C C . PRO A 1 98 ? 16.670 1.850 -22.916 1.00 93.31 98 PRO A C 1
ATOM 796 O O . PRO A 1 98 ? 17.686 2.379 -23.337 1.00 93.31 98 PRO A O 1
ATOM 799 N N . HIS A 1 99 ? 15.498 2.008 -23.546 1.00 93.69 99 HIS A N 1
ATOM 800 C CA . HIS A 1 99 ? 15.363 2.768 -24.800 1.00 93.69 99 HIS A CA 1
ATOM 801 C C . HIS A 1 99 ? 15.461 4.286 -24.627 1.00 93.69 99 HIS A C 1
ATOM 803 O O . HIS A 1 99 ? 15.769 4.992 -25.579 1.00 93.69 99 HIS A O 1
ATOM 809 N N . GLN A 1 100 ? 15.103 4.785 -23.447 1.00 94.06 100 GLN A N 1
ATOM 810 C CA . GLN A 1 100 ? 15.064 6.216 -23.129 1.00 94.06 100 GLN A CA 1
ATOM 811 C C . GLN A 1 100 ? 15.982 6.554 -21.950 1.00 94.06 100 GLN A C 1
ATOM 813 O O . GLN A 1 100 ? 15.952 7.680 -21.473 1.00 94.06 100 GLN A O 1
ATOM 818 N N . GLU A 1 101 ? 16.711 5.562 -21.430 1.00 94.94 101 GLU A N 1
ATOM 819 C CA . GLU A 1 101 ? 17.602 5.647 -20.267 1.00 94.94 101 GLU A CA 1
ATOM 820 C C . GLU A 1 101 ? 16.983 6.350 -19.043 1.00 94.94 101 GLU A C 1
ATOM 822 O O . GLU A 1 101 ? 17.657 7.020 -18.264 1.00 94.94 101 GLU A O 1
ATOM 827 N N . THR A 1 102 ? 15.672 6.186 -18.849 1.00 94.44 102 THR A N 1
ATOM 828 C CA . THR A 1 102 ? 14.900 6.868 -17.802 1.00 94.44 102 THR A CA 1
ATOM 829 C C . THR A 1 102 ? 14.223 5.886 -16.862 1.00 94.44 102 THR A C 1
ATOM 831 O O . THR A 1 102 ? 13.782 4.806 -17.257 1.00 94.44 102 THR A O 1
ATOM 834 N N . SER A 1 103 ? 14.097 6.288 -15.600 1.00 94.38 103 SER A N 1
ATOM 835 C CA . SER A 1 103 ? 13.310 5.570 -14.601 1.00 94.38 103 SER A CA 1
ATOM 836 C C . SER A 1 103 ? 11.914 6.163 -14.491 1.00 94.38 103 SER A C 1
ATOM 838 O O . SER A 1 103 ? 11.720 7.375 -14.554 1.00 94.38 103 SER A O 1
ATOM 840 N N . SER A 1 104 ? 10.936 5.293 -14.285 1.00 94.56 104 SER A N 1
ATOM 841 C CA . SER A 1 104 ? 9.553 5.658 -14.017 1.00 94.56 104 SER A CA 1
ATOM 842 C C . SER A 1 104 ? 9.024 4.878 -12.826 1.00 94.56 104 SER A C 1
ATOM 844 O O . SER A 1 104 ? 9.506 3.788 -12.506 1.00 94.56 104 SER A O 1
ATOM 846 N N . GLU A 1 105 ? 8.026 5.451 -12.170 1.00 95.62 105 GLU A N 1
ATOM 847 C CA . GLU A 1 105 ? 7.362 4.845 -11.027 1.00 95.62 105 GLU A CA 1
ATOM 848 C C . GLU A 1 105 ? 5.884 4.655 -11.322 1.00 95.62 105 GLU A C 1
ATOM 850 O O . GLU A 1 105 ? 5.273 5.408 -12.083 1.00 95.62 105 GLU A O 1
ATOM 855 N N . GLY A 1 106 ? 5.306 3.652 -10.682 1.00 94.50 106 GLY A N 1
ATOM 856 C CA . GLY A 1 106 ? 3.881 3.399 -10.722 1.00 94.50 106 GLY A CA 1
ATOM 857 C C . GLY A 1 106 ? 3.425 2.684 -9.464 1.00 94.50 106 GLY A C 1
ATOM 858 O O . GLY A 1 106 ? 4.178 2.497 -8.504 1.00 94.50 106 GLY A O 1
ATOM 859 N N . SER A 1 107 ? 2.158 2.296 -9.454 1.00 95.44 107 SER A N 1
ATOM 860 C CA . SER A 1 107 ? 1.604 1.521 -8.355 1.00 95.44 107 SER A CA 1
ATOM 861 C C . SER A 1 107 ? 0.457 0.638 -8.810 1.00 95.44 107 SER A C 1
ATOM 863 O O . SER A 1 107 ? -0.289 1.022 -9.709 1.00 95.44 107 SER A O 1
ATOM 865 N N . VAL A 1 108 ? 0.279 -0.491 -8.134 1.00 94.25 108 VAL A N 1
ATOM 866 C CA . VAL A 1 108 ? -0.943 -1.302 -8.193 1.00 94.25 108 VAL A CA 1
ATOM 867 C C . VAL A 1 108 ? -1.735 -1.094 -6.911 1.00 94.25 108 VAL A C 1
ATOM 869 O O . VAL A 1 108 ? -1.155 -0.866 -5.850 1.00 94.25 108 VAL A O 1
ATOM 872 N N . GLN A 1 109 ? -3.062 -1.146 -6.980 1.00 94.88 109 GLN A N 1
ATOM 873 C CA . GLN A 1 109 ? -3.907 -0.940 -5.803 1.00 94.88 109 GLN A CA 1
ATOM 874 C C . GLN A 1 109 ? -5.204 -1.746 -5.877 1.00 94.88 109 GLN A C 1
ATOM 876 O O . GLN A 1 109 ? -5.726 -1.999 -6.961 1.00 94.88 109 GLN A O 1
ATOM 881 N N . THR A 1 110 ? -5.737 -2.146 -4.727 1.00 93.00 110 THR A N 1
ATOM 882 C CA . THR A 1 110 ? -6.938 -3.010 -4.633 1.00 93.00 110 THR A CA 1
ATOM 883 C C . THR A 1 110 ? -8.153 -2.502 -5.413 1.00 93.00 110 THR A C 1
ATOM 885 O O . THR A 1 110 ? -8.831 -3.281 -6.072 1.00 93.00 110 THR A O 1
ATOM 888 N N . ASN A 1 111 ? -8.394 -1.194 -5.426 1.00 87.25 111 ASN A N 1
ATOM 889 C CA . ASN A 1 111 ? -9.580 -0.557 -6.005 1.00 87.25 111 ASN A CA 1
ATOM 890 C C . ASN A 1 111 ? -9.417 -0.144 -7.483 1.00 87.25 111 ASN A C 1
ATOM 892 O O . ASN A 1 111 ? -9.865 0.929 -7.884 1.00 87.25 111 ASN A O 1
ATOM 896 N N . VAL A 1 112 ? -8.757 -0.973 -8.294 1.00 88.75 112 VAL A N 1
ATOM 897 C CA . VAL A 1 112 ? -8.569 -0.753 -9.741 1.00 88.75 112 VAL A CA 1
ATOM 898 C C . VAL A 1 112 ? -9.149 -1.928 -10.522 1.00 88.75 112 VAL A C 1
ATOM 900 O O . VAL A 1 112 ? -9.079 -3.075 -10.078 1.00 88.75 112 VAL A O 1
ATOM 903 N N . ARG A 1 113 ? -9.743 -1.634 -11.685 1.00 90.56 113 ARG A N 1
ATOM 904 C CA . ARG A 1 113 ? -10.282 -2.645 -12.603 1.00 90.56 113 ARG A CA 1
ATOM 905 C C . ARG A 1 113 ? -9.151 -3.537 -13.123 1.00 90.56 113 ARG A C 1
ATOM 907 O O . ARG A 1 113 ? -8.083 -3.037 -13.454 1.00 90.56 113 ARG A O 1
ATOM 914 N N . ARG A 1 114 ? -9.393 -4.844 -13.214 1.00 92.25 114 ARG A N 1
ATOM 915 C CA . ARG A 1 114 ? -8.408 -5.835 -13.670 1.00 92.25 114 ARG A CA 1
ATOM 916 C C . ARG A 1 114 ? -8.987 -6.770 -14.740 1.00 92.25 114 ARG A C 1
ATOM 918 O O . ARG A 1 114 ? -10.211 -6.933 -14.758 1.00 92.25 114 ARG A O 1
ATOM 925 N N . PRO A 1 115 ? -8.141 -7.378 -15.595 1.00 94.19 115 PRO A N 1
ATOM 926 C CA . PRO A 1 115 ? -6.698 -7.127 -15.719 1.00 94.19 115 PRO A CA 1
ATOM 927 C C . PRO A 1 115 ? -6.408 -5.727 -16.285 1.00 94.19 115 PRO A C 1
ATOM 929 O O . PRO A 1 115 ? -7.245 -5.160 -16.987 1.00 94.19 115 PRO A O 1
ATOM 932 N N . THR A 1 116 ? -5.245 -5.158 -15.962 1.00 93.31 116 THR A N 1
ATOM 933 C CA . THR A 1 116 ? -4.789 -3.871 -16.520 1.00 93.31 116 THR A CA 1
ATOM 934 C C . THR A 1 116 ? -3.346 -3.978 -17.005 1.00 93.31 116 THR A C 1
ATOM 936 O O . THR A 1 116 ? -2.463 -4.370 -16.243 1.00 93.31 116 THR A O 1
ATOM 939 N N . SER A 1 117 ? -3.099 -3.596 -18.261 1.00 95.00 117 SER A N 1
ATOM 940 C CA . SER A 1 117 ? -1.747 -3.493 -18.815 1.00 95.00 117 SER A CA 1
ATOM 941 C C . SER A 1 117 ? -0.935 -2.423 -18.088 1.00 95.00 117 SER A C 1
ATOM 943 O O . SER A 1 117 ? -1.408 -1.311 -17.835 1.00 95.00 117 SER A O 1
ATOM 945 N N . VAL A 1 118 ? 0.314 -2.752 -17.783 1.00 94.44 118 VAL A N 1
ATOM 946 C CA . VAL A 1 118 ? 1.300 -1.842 -17.214 1.00 94.44 118 VAL A CA 1
ATOM 947 C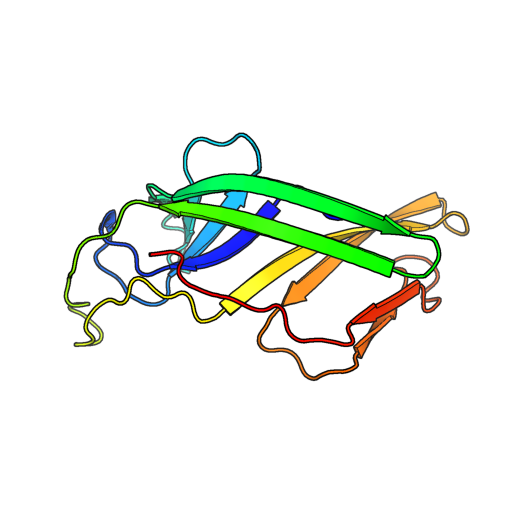 C . VAL A 1 118 ? 2.286 -1.472 -18.307 1.00 94.44 118 VAL A C 1
ATOM 949 O O . VAL A 1 118 ? 2.897 -2.336 -18.932 1.00 94.44 118 VAL A O 1
ATOM 952 N N . TYR A 1 119 ? 2.467 -0.174 -18.511 1.00 94.88 119 TYR A N 1
ATOM 953 C CA . TYR A 1 119 ? 3.309 0.361 -19.573 1.00 94.88 119 TYR A CA 1
ATOM 954 C C . TYR A 1 119 ? 4.560 1.018 -19.002 1.00 94.88 119 TYR A C 1
ATOM 956 O O . TYR A 1 119 ? 4.534 1.628 -17.931 1.00 94.88 119 TYR A O 1
ATOM 964 N N . CYS A 1 120 ? 5.661 0.931 -19.744 1.00 94.69 120 CYS A N 1
ATOM 965 C CA . CYS A 1 120 ? 6.874 1.675 -19.445 1.00 94.69 120 CYS A CA 1
ATOM 966 C C . CYS A 1 120 ? 6.591 3.183 -19.488 1.00 94.69 120 CYS A C 1
ATOM 968 O O . CYS A 1 120 ? 6.061 3.694 -20.476 1.00 94.69 120 CYS A O 1
ATOM 970 N N . GLY A 1 121 ? 6.976 3.924 -18.444 1.00 91.38 121 GLY A N 1
ATOM 971 C CA . GLY A 1 121 ? 6.751 5.370 -18.392 1.00 91.38 121 GLY A CA 1
ATOM 972 C C . GLY A 1 121 ? 7.479 6.146 -19.495 1.00 91.38 121 GLY A C 1
ATOM 973 O O . GLY A 1 121 ? 6.941 7.154 -19.955 1.00 91.38 121 GLY A O 1
ATOM 974 N N . GLY A 1 122 ? 8.636 5.649 -19.949 1.00 91.19 122 GLY A N 1
ATOM 975 C CA . GLY A 1 122 ? 9.435 6.225 -21.035 1.00 91.19 122 GLY A CA 1
ATOM 976 C C . GLY A 1 122 ? 8.888 5.873 -22.420 1.00 91.19 122 GLY A C 1
ATOM 977 O O . GLY A 1 122 ? 8.206 6.680 -23.043 1.00 91.19 122 GLY A O 1
ATOM 978 N N . CYS A 1 123 ? 9.160 4.654 -22.901 1.00 94.50 123 CYS A N 1
ATOM 979 C CA . CYS A 1 123 ? 8.856 4.237 -24.279 1.00 94.50 123 CYS A CA 1
ATOM 980 C C . CYS A 1 123 ? 7.416 3.750 -24.521 1.00 94.50 123 CYS A C 1
ATOM 982 O O . CYS A 1 123 ? 7.082 3.399 -25.648 1.00 94.50 123 CYS A O 1
ATOM 984 N N . LYS A 1 124 ? 6.567 3.701 -23.485 1.00 95.06 124 LYS A N 1
ATOM 985 C CA . LYS A 1 124 ? 5.156 3.263 -23.548 1.00 95.06 124 LYS A CA 1
ATOM 986 C C . LYS A 1 124 ? 4.917 1.820 -24.001 1.00 95.06 124 LYS A C 1
ATOM 988 O O . LYS A 1 124 ? 3.767 1.431 -24.154 1.00 95.06 124 LYS A O 1
ATOM 993 N N . THR A 1 125 ? 5.958 1.007 -24.159 1.00 95.12 125 THR A N 1
ATOM 994 C CA . THR A 1 125 ? 5.825 -0.439 -24.382 1.00 95.12 125 THR A CA 1
ATOM 995 C C . THR A 1 125 ? 5.145 -1.098 -23.182 1.00 95.12 125 THR A C 1
ATOM 997 O O . THR A 1 125 ? 5.411 -0.714 -22.040 1.00 95.12 125 THR A O 1
ATOM 1000 N N . GLU A 1 126 ? 4.273 -2.078 -23.422 1.00 95.62 126 GLU A N 1
ATOM 1001 C CA . GLU A 1 126 ? 3.717 -2.913 -22.353 1.00 95.62 126 GLU A CA 1
ATOM 1002 C C . GLU A 1 126 ? 4.841 -3.735 -21.705 1.00 95.62 126 GLU A C 1
ATOM 1004 O O . GLU A 1 126 ? 5.657 -4.338 -22.397 1.00 95.62 126 GLU A O 1
ATOM 1009 N N . ILE A 1 127 ? 4.917 -3.712 -20.374 1.00 93.44 127 ILE A N 1
ATOM 1010 C CA . ILE A 1 127 ? 5.999 -4.344 -19.601 1.00 93.44 127 ILE A CA 1
ATOM 1011 C C . ILE A 1 127 ? 5.503 -5.361 -18.573 1.00 93.44 127 ILE A C 1
ATOM 1013 O O . ILE A 1 127 ? 6.319 -6.096 -18.024 1.00 93.44 127 ILE A O 1
ATOM 1017 N N . ALA A 1 128 ? 4.206 -5.364 -18.260 1.00 94.44 128 ALA A N 1
ATOM 1018 C CA . ALA A 1 128 ? 3.566 -6.325 -17.365 1.00 94.44 128 ALA A CA 1
ATOM 1019 C C . ALA A 1 128 ? 2.036 -6.218 -17.476 1.00 94.44 128 ALA A C 1
ATOM 1021 O O . ALA A 1 128 ? 1.508 -5.261 -18.042 1.00 94.44 128 ALA A O 1
ATOM 1022 N N . VAL A 1 129 ? 1.328 -7.154 -16.845 1.00 95.56 129 VAL A N 1
ATOM 1023 C CA . VAL A 1 129 ? -0.124 -7.100 -16.635 1.00 95.56 129 VAL A CA 1
ATOM 1024 C C . VAL A 1 129 ? -0.410 -7.216 -15.135 1.00 95.56 129 VAL A C 1
ATOM 1026 O O . VAL A 1 129 ? 0.011 -8.177 -14.493 1.00 95.56 129 VAL A O 1
ATOM 1029 N N . ASP A 1 130 ? -1.139 -6.252 -14.567 1.00 94.69 130 ASP A N 1
ATOM 1030 C CA . ASP A 1 130 ? -1.743 -6.371 -13.231 1.00 94.69 130 ASP A CA 1
ATOM 1031 C C . ASP A 1 130 ? -2.996 -7.249 -13.353 1.00 94.69 130 ASP A C 1
ATOM 1033 O O . ASP A 1 130 ? -4.083 -6.768 -13.693 1.00 94.69 130 ASP A O 1
ATOM 1037 N N . ALA A 1 131 ? -2.812 -8.557 -13.170 1.00 92.94 131 ALA A N 1
ATOM 1038 C CA . ALA A 1 131 ? -3.850 -9.560 -13.393 1.00 92.94 131 ALA A CA 1
ATOM 1039 C C . ALA A 1 131 ? -4.790 -9.743 -12.189 1.00 92.94 131 ALA A C 1
ATOM 1041 O O . ALA A 1 131 ? -5.995 -9.914 -12.371 1.00 92.94 131 ALA A O 1
ATOM 1042 N N . GLU A 1 132 ? -4.262 -9.678 -10.963 1.00 91.94 132 GLU A N 1
ATOM 1043 C CA . GLU A 1 132 ? -4.976 -10.059 -9.739 1.00 91.94 132 GLU A CA 1
ATOM 1044 C C . GLU A 1 132 ? -5.028 -8.928 -8.709 1.00 91.94 132 GLU A C 1
ATOM 1046 O O . GLU A 1 132 ? -4.097 -8.141 -8.553 1.00 91.94 132 GLU A O 1
ATOM 1051 N N . VAL A 1 133 ? -6.140 -8.851 -7.972 1.00 93.56 133 VAL A N 1
ATOM 1052 C CA . VAL A 1 133 ? -6.304 -7.872 -6.891 1.00 93.56 133 VAL A CA 1
ATOM 1053 C C . VAL A 1 133 ? -5.359 -8.230 -5.735 1.00 93.56 133 VAL A C 1
ATOM 1055 O O . VAL A 1 133 ? -5.396 -9.372 -5.277 1.00 93.56 133 VAL A O 1
ATOM 1058 N N . PRO A 1 134 ? -4.566 -7.282 -5.193 1.00 93.88 134 PRO A N 1
ATOM 1059 C CA . PRO A 1 134 ? -3.780 -7.531 -3.990 1.00 93.88 134 PRO A CA 1
ATOM 1060 C C . PRO A 1 134 ? -4.661 -8.028 -2.837 1.00 93.88 134 PRO A C 1
ATOM 1062 O O . PRO A 1 134 ? -5.597 -7.346 -2.421 1.00 93.88 134 PRO A O 1
ATOM 1065 N N . SER A 1 135 ? -4.362 -9.210 -2.300 1.00 93.50 135 SER A N 1
ATOM 1066 C CA . SER A 1 135 ? -5.103 -9.756 -1.162 1.00 93.50 135 SER A CA 1
ATOM 1067 C C . SER A 1 135 ? -4.680 -9.080 0.143 1.00 93.50 135 SER A C 1
ATOM 1069 O O . SER A 1 135 ? -3.482 -8.981 0.417 1.00 93.50 135 SER A O 1
ATOM 1071 N N . ILE A 1 136 ? -5.645 -8.710 0.984 1.00 94.69 136 ILE A N 1
ATOM 1072 C CA . ILE A 1 136 ? -5.403 -8.223 2.347 1.00 94.69 136 ILE A CA 1
ATOM 1073 C C . ILE A 1 136 ? -6.059 -9.194 3.320 1.00 94.69 136 ILE A C 1
ATOM 1075 O O . ILE A 1 136 ? -7.200 -9.606 3.122 1.00 94.69 136 ILE A O 1
ATOM 1079 N N . ARG A 1 137 ? -5.335 -9.561 4.375 1.00 94.50 137 ARG A N 1
ATOM 1080 C CA . ARG A 1 137 ? -5.863 -10.365 5.476 1.00 94.50 137 ARG A CA 1
ATOM 1081 C C . ARG A 1 137 ? -5.274 -9.892 6.792 1.00 94.50 137 ARG A C 1
ATOM 1083 O O . ARG A 1 137 ? -4.100 -9.531 6.841 1.00 94.50 137 ARG A O 1
ATOM 1090 N N . LEU A 1 138 ? -6.087 -9.933 7.840 1.00 92.94 138 LEU A N 1
ATOM 1091 C CA . LEU A 1 138 ? -5.611 -9.779 9.207 1.00 92.94 138 LEU A CA 1
ATOM 1092 C C . LEU A 1 138 ? -5.000 -11.111 9.658 1.00 92.94 138 LEU A C 1
ATOM 1094 O O . LEU A 1 138 ? -5.581 -12.168 9.411 1.00 92.94 138 LEU A O 1
ATOM 1098 N N . LEU A 1 139 ? -3.819 -11.061 10.266 1.00 91.31 139 LEU A N 1
ATOM 1099 C CA . LEU A 1 139 ? -3.178 -12.225 10.873 1.00 91.31 139 LEU A CA 1
ATOM 1100 C C . LEU A 1 139 ? -3.522 -12.187 12.367 1.00 91.31 139 LEU A C 1
ATOM 1102 O O . LEU A 1 139 ? -3.167 -11.214 13.029 1.00 91.31 139 LEU A O 1
ATOM 1106 N N . VAL A 1 140 ? -4.257 -13.189 12.851 1.00 79.50 140 VAL A N 1
ATOM 1107 C CA . VAL A 1 140 ? -4.660 -13.361 14.258 1.00 79.50 140 VAL A CA 1
ATOM 1108 C C . VAL A 1 140 ? -4.127 -14.671 14.809 1.00 79.50 140 VAL A C 1
ATOM 1110 O O . VAL A 1 140 ? -3.973 -15.614 13.996 1.00 79.50 140 VAL A O 1
#

Organism: NCBI:txid887462

Secondary structure (DSSP, 8-state):
-EEEEEEEEEEEEGGGTEEEEEEEEETT-SSEEE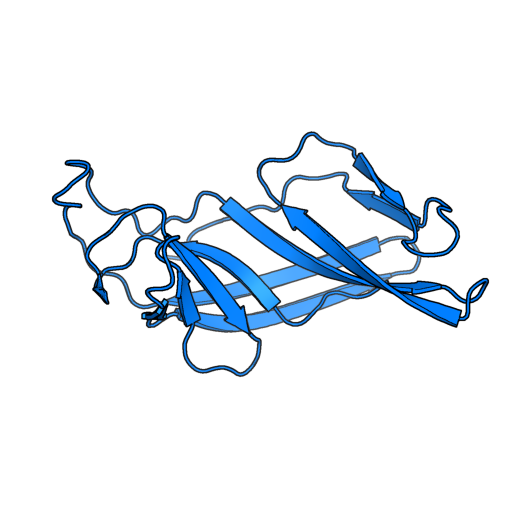E-SSS-EEEESEEEEEEEEEE-SS-EEEEEEEEE-----EETTTTEE--S----EEEEEEEEETTTTEEEEEEEETTS-SSEEEE-TTT--EEEEE-SPPP-----

Sequence (140 aa):
MFWKPTIQLNLDCFVCERVGRTNALERGAERAICWSGRNEQHFAAARIAAFDVTSQDDRLALRTVVDFWWAPFKDAKRGVDATPLSNWVRLHYGNYCPHQETSSEGSVQTNVRRPTSVYCGGCKTEIAVDAEVPSIRLLV

Foldseek 3Di:
DAWAQKKWFFFQAPVVRGGRWIWIEGAPDQWTWTDPPPPDIDTFRKYWPDWDWDDDPQDTDIDTDMDHDDDWGARPVPRDIGDRFIPKMKTKDKDQDPVQRDIDIDIDMQPDDDFDFDAGPPPRHGDHTNHDHDDTDDDD